Protein AF-A0A9E1PKM7-F1 (afdb_monomer_lite)

Structure (mmCIF, N/CA/C/O backbone):
data_AF-A0A9E1PKM7-F1
#
_entry.id   AF-A0A9E1PKM7-F1
#
loop_
_atom_site.group_PDB
_atom_site.id
_atom_site.type_symbol
_atom_site.label_atom_id
_atom_site.label_alt_id
_atom_site.label_comp_id
_atom_site.label_asym_id
_atom_site.label_entity_id
_atom_site.label_seq_id
_atom_site.pdbx_PDB_ins_code
_atom_site.Cartn_x
_atom_site.Cartn_y
_atom_site.Cartn_z
_atom_site.occupancy
_atom_site.B_iso_or_equiv
_atom_site.auth_seq_id
_atom_site.auth_comp_id
_atom_site.auth_asym_id
_atom_site.auth_atom_id
_atom_site.pdbx_PDB_model_num
ATOM 1 N N . PHE A 1 1 ? -22.183 -13.772 -2.825 1.00 89.25 1 PHE A N 1
ATOM 2 C CA . PHE A 1 1 ? -20.724 -13.568 -2.937 1.00 89.25 1 PHE A CA 1
ATOM 3 C C . PHE A 1 1 ? -20.111 -13.660 -1.553 1.00 89.25 1 PHE A C 1
ATOM 5 O O . PHE A 1 1 ? -20.804 -13.334 -0.599 1.00 89.25 1 PHE A O 1
ATOM 12 N N . THR A 1 2 ? -18.855 -14.086 -1.434 1.00 91.44 2 THR A N 1
ATOM 13 C CA . THR A 1 2 ? -18.093 -13.996 -0.178 1.00 91.44 2 THR A CA 1
ATOM 14 C C . THR A 1 2 ? -17.833 -12.541 0.204 1.00 91.44 2 THR A C 1
ATOM 16 O O . THR A 1 2 ? -18.029 -11.640 -0.614 1.00 91.44 2 THR A O 1
ATOM 19 N N . ASN A 1 3 ? -17.365 -12.314 1.435 1.00 90.44 3 ASN A N 1
ATOM 20 C CA . ASN A 1 3 ? -16.915 -10.989 1.860 1.00 90.44 3 ASN A CA 1
ATOM 21 C C . ASN A 1 3 ? -15.900 -10.433 0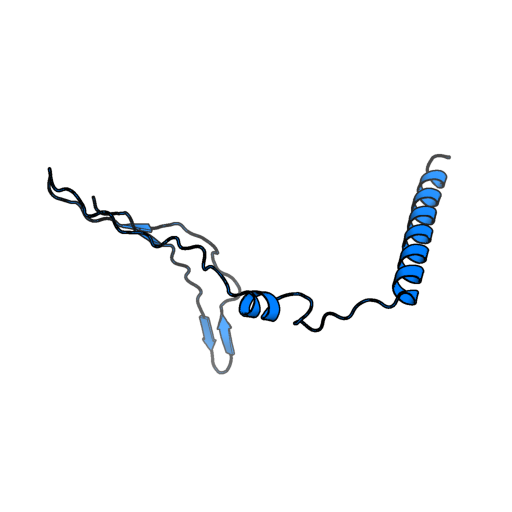.846 1.00 90.44 3 ASN A C 1
ATOM 23 O O . ASN A 1 3 ? -14.953 -11.149 0.511 1.00 90.44 3 ASN A O 1
ATOM 27 N N . PRO A 1 4 ? -16.104 -9.208 0.334 1.00 92.94 4 PRO A N 1
ATOM 28 C CA . PRO A 1 4 ? -15.188 -8.619 -0.622 1.00 92.94 4 PRO A CA 1
ATOM 29 C C . PRO A 1 4 ? -13.895 -8.194 0.073 1.00 92.94 4 PRO A C 1
ATOM 31 O O . PRO A 1 4 ? -13.919 -7.580 1.142 1.00 92.94 4 PRO A O 1
ATOM 34 N N . GLU A 1 5 ? -12.772 -8.491 -0.564 1.00 94.56 5 GLU A N 1
ATOM 35 C CA . GLU A 1 5 ? -11.448 -8.020 -0.173 1.00 94.56 5 GLU A CA 1
ATOM 36 C C . GLU A 1 5 ? -11.056 -6.862 -1.086 1.00 94.56 5 GLU A C 1
ATOM 38 O O . GLU A 1 5 ? -11.148 -6.974 -2.310 1.00 94.56 5 GLU A O 1
ATOM 43 N N . SER A 1 6 ? -10.644 -5.745 -0.488 1.00 96.81 6 SER A N 1
ATOM 44 C CA . SER A 1 6 ? -10.169 -4.564 -1.206 1.00 96.81 6 SER A CA 1
ATOM 45 C C . SER A 1 6 ? -8.667 -4.420 -1.006 1.00 96.81 6 SER A C 1
ATOM 47 O O . SER A 1 6 ? -8.186 -4.514 0.123 1.00 96.81 6 SER A O 1
ATOM 49 N N . GLN A 1 7 ? -7.942 -4.178 -2.091 1.00 96.75 7 GLN A N 1
ATOM 50 C CA . GLN A 1 7 ? -6.502 -3.946 -2.083 1.00 96.75 7 GLN A CA 1
ATOM 51 C C . GLN A 1 7 ? -6.142 -2.773 -2.991 1.00 96.75 7 GLN A C 1
ATOM 53 O O . GLN A 1 7 ? -6.806 -2.512 -3.992 1.00 96.75 7 GLN A O 1
ATOM 58 N N . GLU A 1 8 ? -5.059 -2.090 -2.658 1.00 97.38 8 GLU A N 1
ATOM 59 C CA . GLU A 1 8 ? -4.420 -1.091 -3.507 1.00 97.38 8 GLU A CA 1
ATOM 60 C C . GLU A 1 8 ? -2.963 -1.500 -3.720 1.00 97.38 8 GLU A C 1
ATOM 62 O O . GLU A 1 8 ? -2.317 -2.018 -2.808 1.00 97.38 8 GLU A O 1
ATOM 67 N N . VAL A 1 9 ? -2.445 -1.256 -4.925 1.00 94.81 9 VAL A N 1
ATOM 68 C CA . VAL A 1 9 ? -1.048 -1.532 -5.266 1.00 94.81 9 VAL A CA 1
ATOM 69 C C . VAL A 1 9 ? -0.327 -0.223 -5.558 1.00 94.81 9 VAL A C 1
ATOM 71 O O . VAL A 1 9 ? -0.715 0.525 -6.455 1.00 94.81 9 VAL A O 1
ATOM 74 N N . LEU A 1 10 ? 0.768 0.017 -4.836 1.00 95.25 10 LEU A N 1
ATOM 75 C CA . LEU A 1 10 ? 1.698 1.107 -5.105 1.00 95.25 10 LEU A CA 1
ATOM 76 C C . LEU A 1 10 ? 2.962 0.548 -5.759 1.00 95.25 10 LEU A C 1
ATOM 78 O O . LEU A 1 10 ? 3.641 -0.304 -5.190 1.00 95.25 10 LEU A O 1
ATOM 82 N N . ILE A 1 11 ? 3.305 1.061 -6.940 1.00 94.75 11 ILE A N 1
ATOM 83 C CA . ILE A 1 11 ? 4.525 0.680 -7.661 1.00 94.75 11 ILE A CA 1
ATOM 84 C C . ILE A 1 11 ? 5.523 1.837 -7.566 1.00 94.75 11 ILE A C 1
ATOM 86 O O . ILE A 1 11 ? 5.319 2.893 -8.166 1.00 94.75 11 ILE A O 1
ATOM 90 N N . ARG A 1 12 ? 6.616 1.642 -6.815 1.00 94.94 12 ARG A N 1
ATOM 91 C CA . ARG A 1 12 ? 7.753 2.578 -6.754 1.00 94.94 12 ARG A CA 1
ATOM 92 C C . ARG A 1 12 ? 8.971 1.943 -7.429 1.00 94.94 12 ARG A C 1
ATOM 94 O O . ARG A 1 12 ? 9.555 1.023 -6.856 1.00 94.94 12 ARG A O 1
ATOM 101 N N . PRO A 1 13 ? 9.371 2.424 -8.616 1.00 94.81 13 PRO A N 1
ATOM 102 C CA . PRO A 1 13 ? 10.596 1.965 -9.248 1.00 94.81 13 PRO A CA 1
ATOM 103 C C . PRO A 1 13 ? 11.828 2.362 -8.431 1.00 94.81 13 PRO A C 1
ATOM 105 O O . PRO A 1 13 ? 11.843 3.389 -7.742 1.00 94.81 13 PRO A O 1
ATOM 108 N N . TRP A 1 14 ? 12.865 1.540 -8.540 1.00 96.81 14 TRP A N 1
ATOM 109 C CA . TRP A 1 14 ? 14.180 1.799 -7.973 1.00 96.81 14 TRP A CA 1
ATOM 110 C C . TRP A 1 14 ? 15.157 2.138 -9.088 1.00 96.81 14 TRP A C 1
ATOM 112 O O . TRP A 1 14 ? 15.158 1.501 -10.138 1.00 96.81 14 TRP A O 1
ATOM 122 N N . HIS A 1 15 ? 16.001 3.124 -8.826 1.00 95.94 15 HIS A N 1
ATOM 123 C CA . HIS A 1 15 ? 17.169 3.423 -9.628 1.00 95.94 15 HIS A CA 1
ATOM 124 C C . HIS A 1 15 ? 18.344 2.608 -9.087 1.00 95.94 15 HIS A C 1
ATOM 126 O O . HIS A 1 15 ? 18.690 2.724 -7.905 1.00 95.94 15 HIS A O 1
ATOM 132 N N . VAL A 1 16 ? 18.920 1.768 -9.945 1.00 97.00 16 VAL A N 1
ATOM 133 C CA . VAL A 1 16 ? 20.052 0.901 -9.614 1.00 97.00 16 VAL A CA 1
ATOM 134 C C . VAL A 1 16 ? 21.101 1.031 -10.711 1.00 97.00 16 VAL A C 1
ATOM 136 O O . VAL A 1 16 ? 20.972 0.426 -11.773 1.00 97.00 16 VAL A O 1
ATOM 139 N N . GLU A 1 17 ? 22.135 1.826 -10.446 1.00 95.88 17 GLU A N 1
ATOM 140 C CA . GLU A 1 17 ? 23.269 2.027 -11.350 1.00 95.88 17 GLU A CA 1
ATOM 141 C C . GLU A 1 17 ? 24.571 2.153 -10.543 1.00 95.88 17 GLU A C 1
ATOM 143 O O . GLU A 1 17 ? 24.740 3.066 -9.733 1.00 95.88 17 GLU A O 1
ATOM 148 N N . GLY A 1 18 ? 25.505 1.217 -10.734 1.00 95.44 18 GLY A N 1
ATOM 149 C CA . GLY A 1 18 ? 26.765 1.190 -9.984 1.00 95.44 18 GLY A CA 1
ATOM 150 C C . GLY A 1 18 ? 26.548 1.170 -8.463 1.00 95.44 18 GLY A C 1
ATOM 151 O O . GLY A 1 18 ? 25.942 0.243 -7.932 1.00 95.44 18 GLY A O 1
ATOM 152 N N . LEU A 1 19 ? 27.048 2.198 -7.764 1.00 95.75 19 LEU A N 1
ATOM 153 C CA . LEU A 1 19 ? 26.876 2.379 -6.311 1.00 95.75 19 LEU A CA 1
ATOM 154 C C . LEU A 1 19 ? 25.615 3.175 -5.934 1.00 95.75 19 LEU A C 1
ATOM 156 O O . LEU A 1 19 ? 25.315 3.333 -4.750 1.00 95.75 19 LEU A O 1
ATOM 160 N N . ALA A 1 20 ? 24.880 3.703 -6.911 1.00 92.25 20 ALA A N 1
ATOM 161 C CA . ALA A 1 20 ? 23.662 4.457 -6.669 1.00 92.25 20 ALA A CA 1
ATOM 162 C C . ALA A 1 20 ? 22.455 3.508 -6.641 1.00 92.25 20 ALA A C 1
ATOM 164 O O . ALA A 1 20 ? 21.908 3.142 -7.680 1.00 92.25 20 ALA A O 1
ATOM 165 N N . VAL A 1 21 ? 22.024 3.135 -5.432 1.00 97.12 21 VAL A N 1
ATOM 166 C CA . VAL A 1 21 ? 20.801 2.355 -5.185 1.00 97.12 21 VAL A CA 1
ATOM 167 C C . VAL A 1 21 ? 19.831 3.212 -4.385 1.00 97.12 21 VAL A C 1
ATOM 169 O O . VAL A 1 21 ? 20.033 3.456 -3.196 1.00 97.12 21 VAL A O 1
ATOM 172 N N . ARG A 1 22 ? 18.782 3.707 -5.042 1.00 96.81 22 ARG A N 1
ATOM 173 C CA . ARG A 1 22 ? 17.777 4.569 -4.406 1.00 96.81 22 ARG A CA 1
ATOM 174 C C . ARG A 1 22 ? 16.405 4.421 -5.064 1.00 96.81 22 ARG A C 1
ATOM 176 O O . ARG A 1 22 ? 16.336 4.094 -6.245 1.00 96.81 22 ARG A O 1
ATOM 183 N N . PRO A 1 23 ? 15.304 4.726 -4.364 1.00 97.19 23 PRO A N 1
ATOM 184 C CA . PRO A 1 23 ? 14.009 4.889 -5.011 1.00 97.19 23 PRO A CA 1
ATOM 185 C C . PRO A 1 23 ? 14.060 6.004 -6.064 1.00 97.19 23 PRO A C 1
ATOM 187 O O . PRO A 1 23 ? 14.786 6.995 -5.911 1.00 97.19 23 PRO A O 1
ATOM 190 N N . GLU A 1 24 ? 13.263 5.875 -7.123 1.00 95.75 24 GLU A N 1
ATOM 191 C CA . GLU A 1 24 ? 13.086 6.963 -8.090 1.00 95.75 24 GLU A CA 1
ATOM 192 C C . GLU A 1 24 ? 12.589 8.235 -7.405 1.00 95.75 24 GLU A C 1
ATOM 194 O O . GLU A 1 24 ? 11.958 8.146 -6.359 1.00 95.75 24 GLU A O 1
ATOM 199 N N . HIS A 1 25 ? 12.849 9.427 -7.950 1.00 95.56 25 HIS A N 1
ATOM 200 C CA . HIS A 1 25 ? 12.463 10.682 -7.277 1.00 95.56 25 HIS A CA 1
ATOM 201 C C . HIS A 1 25 ? 10.958 10.971 -7.351 1.00 95.56 25 HIS A C 1
ATOM 203 O O . HIS A 1 25 ? 10.397 11.587 -6.445 1.00 95.56 25 HIS A O 1
ATOM 209 N N . ARG A 1 26 ? 10.284 10.483 -8.395 1.00 93.88 26 ARG A N 1
ATOM 210 C CA . ARG A 1 26 ? 8.848 10.677 -8.615 1.00 93.88 26 ARG A CA 1
ATOM 211 C C . ARG A 1 26 ? 8.136 9.331 -8.662 1.00 93.88 26 ARG A C 1
ATOM 213 O O . ARG A 1 26 ? 8.649 8.372 -9.224 1.00 93.88 26 ARG A O 1
ATOM 220 N N . MET A 1 27 ? 6.930 9.283 -8.107 1.00 95.88 27 MET A N 1
ATOM 221 C CA . MET A 1 27 ? 5.976 8.203 -8.356 1.00 95.88 27 MET A CA 1
ATOM 222 C C . MET A 1 27 ? 4.558 8.752 -8.396 1.00 95.88 27 MET A C 1
ATOM 224 O O . MET A 1 27 ? 4.306 9.873 -7.951 1.00 95.88 27 MET A O 1
ATOM 228 N N . ILE A 1 28 ? 3.642 7.918 -8.870 1.00 94.25 28 ILE A N 1
ATOM 229 C CA . ILE A 1 28 ? 2.205 8.128 -8.730 1.00 94.25 28 ILE A CA 1
ATOM 230 C C . ILE A 1 28 ? 1.792 7.616 -7.348 1.00 94.25 28 ILE A C 1
ATOM 232 O O . ILE A 1 28 ? 2.011 6.450 -7.033 1.00 94.25 28 ILE A O 1
ATOM 236 N N . GLY A 1 29 ? 1.257 8.505 -6.507 1.00 92.94 29 GLY A N 1
ATOM 237 C CA . GLY A 1 29 ? 0.923 8.186 -5.113 1.00 92.94 29 GLY A CA 1
ATOM 238 C C . GLY A 1 29 ? -0.358 7.370 -4.936 1.00 92.94 29 GLY A C 1
ATOM 239 O O . GLY A 1 29 ? -0.536 6.767 -3.888 1.00 92.94 29 GLY A O 1
ATOM 240 N N . HIS A 1 30 ? -1.231 7.355 -5.945 1.00 95.75 30 HIS A N 1
ATOM 241 C CA . HIS A 1 30 ? -2.497 6.629 -5.928 1.00 95.75 30 HIS A CA 1
ATOM 242 C C . HIS A 1 30 ? -2.960 6.369 -7.360 1.00 95.75 30 HIS A C 1
ATOM 244 O O . HIS A 1 30 ? -2.830 7.244 -8.218 1.00 95.75 30 HIS A O 1
ATOM 250 N N . THR A 1 31 ? -3.516 5.185 -7.607 1.00 95.44 31 THR A N 1
ATOM 251 C CA . THR A 1 31 ? -4.195 4.880 -8.877 1.00 95.44 31 THR A CA 1
ATOM 252 C C . THR A 1 31 ? -5.634 4.461 -8.623 1.00 95.44 31 THR A C 1
ATOM 254 O O . THR A 1 31 ? -6.551 5.028 -9.210 1.00 95.44 31 THR A O 1
ATOM 257 N N . GLY A 1 32 ? -5.841 3.483 -7.743 1.00 96.31 32 GLY A N 1
ATOM 258 C CA . GLY A 1 32 ? -7.169 2.998 -7.407 1.00 96.31 32 GLY A CA 1
ATOM 259 C C . GLY A 1 32 ? -7.132 1.693 -6.626 1.00 96.31 32 GLY A C 1
ATOM 260 O O . GLY A 1 32 ? -6.072 1.110 -6.394 1.00 96.31 32 GLY A O 1
ATOM 261 N N . PHE A 1 33 ? -8.320 1.233 -6.248 1.00 97.50 33 PHE A N 1
ATOM 262 C CA . PHE A 1 33 ? -8.519 -0.012 -5.518 1.00 97.50 33 PHE A CA 1
ATOM 263 C C . PHE A 1 33 ? -8.996 -1.123 -6.451 1.00 97.50 33 PHE A C 1
ATOM 265 O O . PHE A 1 33 ? -9.792 -0.895 -7.363 1.00 97.50 33 PHE A O 1
ATOM 272 N N . VAL A 1 34 ? -8.550 -2.344 -6.176 1.00 97.44 34 VAL A N 1
ATOM 273 C CA . VAL A 1 34 ? -9.064 -3.573 -6.774 1.00 97.44 34 VAL A CA 1
ATOM 274 C C . VAL A 1 34 ? -9.851 -4.317 -5.708 1.00 97.44 34 VAL A C 1
ATOM 276 O O . VAL A 1 34 ? -9.330 -4.616 -4.634 1.00 97.44 34 VAL A O 1
ATOM 279 N N . MET A 1 35 ? -11.104 -4.642 -6.015 1.00 97.44 35 MET A N 1
ATOM 280 C CA . MET A 1 35 ? -11.952 -5.455 -5.150 1.00 97.44 35 MET A CA 1
ATOM 281 C C . MET A 1 35 ? -12.116 -6.851 -5.734 1.00 97.44 35 MET A C 1
ATOM 283 O O . MET A 1 35 ? -12.387 -7.011 -6.923 1.00 97.44 35 MET A O 1
ATOM 287 N N . THR A 1 36 ? -11.989 -7.864 -4.886 1.00 96.56 36 THR A N 1
ATOM 288 C CA . THR A 1 36 ? -12.196 -9.261 -5.269 1.00 96.56 36 THR A CA 1
ATOM 289 C C . THR A 1 36 ? -13.193 -9.924 -4.333 1.00 96.56 36 THR A C 1
ATOM 291 O O . THR A 1 36 ? -13.222 -9.663 -3.133 1.00 96.56 36 THR A O 1
ATOM 294 N N . ALA A 1 37 ? -14.051 -10.772 -4.891 1.00 95.56 37 ALA A N 1
ATOM 295 C CA . ALA A 1 37 ? -14.988 -11.596 -4.142 1.00 95.56 37 ALA A CA 1
ATOM 296 C C . ALA A 1 37 ? -15.281 -12.867 -4.942 1.00 95.56 37 ALA A C 1
ATOM 298 O O . ALA A 1 37 ? -15.232 -12.859 -6.173 1.00 95.56 37 ALA A O 1
ATOM 299 N N . ARG A 1 38 ? -15.618 -13.962 -4.259 1.00 94.50 38 ARG A N 1
ATOM 300 C CA . ARG A 1 38 ? -16.016 -15.212 -4.916 1.00 94.50 38 ARG A CA 1
ATOM 301 C C . ARG A 1 38 ? -17.534 -15.285 -5.019 1.00 94.50 38 ARG A C 1
ATOM 303 O O . ARG A 1 38 ? -18.244 -14.981 -4.057 1.00 94.50 38 ARG A O 1
ATOM 310 N N . ILE A 1 39 ? -18.042 -15.689 -6.183 1.00 94.81 39 ILE A N 1
ATOM 311 C CA . ILE A 1 39 ? -19.465 -16.016 -6.356 1.00 94.8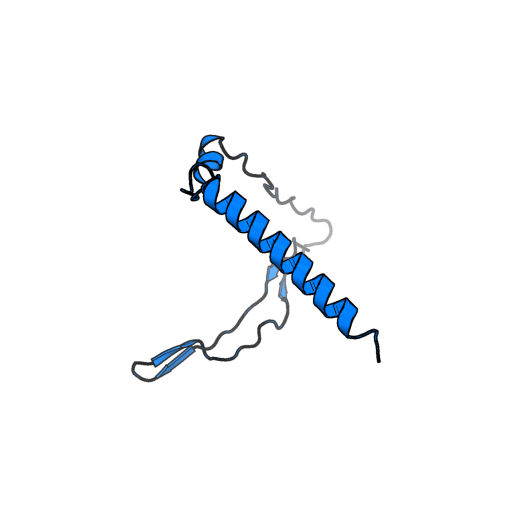1 39 ILE A CA 1
ATOM 312 C C . ILE A 1 39 ? -19.787 -17.233 -5.482 1.00 94.81 39 ILE A C 1
ATOM 314 O O . ILE A 1 39 ? -18.959 -18.127 -5.319 1.00 94.81 39 ILE A O 1
ATOM 318 N N . VAL A 1 40 ? -20.985 -17.246 -4.902 1.00 94.44 40 VAL A N 1
ATOM 319 C CA . VAL A 1 40 ? -21.480 -18.338 -4.055 1.00 94.44 40 VAL A CA 1
ATOM 320 C C . VAL A 1 40 ? -22.749 -18.891 -4.697 1.00 94.44 40 VAL A C 1
ATOM 322 O O . VAL A 1 40 ? -23.494 -18.128 -5.315 1.00 94.44 40 VAL A O 1
ATOM 325 N N . ALA A 1 41 ? -22.970 -20.203 -4.583 1.00 95.94 41 ALA A N 1
ATOM 326 C CA . ALA A 1 41 ? -24.163 -20.848 -5.120 1.00 95.94 41 ALA A CA 1
ATOM 327 C C . ALA A 1 41 ? -25.454 -20.275 -4.486 1.00 95.94 41 ALA A C 1
ATOM 329 O O . ALA A 1 41 ? -25.429 -19.853 -3.324 1.00 95.94 41 ALA A O 1
ATOM 330 N N . PRO A 1 42 ? -26.584 -20.252 -5.216 1.00 94.00 42 PRO A N 1
ATOM 331 C CA . PRO A 1 42 ? -27.857 -19.773 -4.678 1.00 94.00 42 PRO A CA 1
ATOM 332 C C . PRO A 1 42 ? -28.286 -20.551 -3.426 1.00 94.00 42 PRO A C 1
ATOM 334 O O . PRO A 1 42 ? -28.146 -21.769 -3.376 1.00 94.00 42 PRO A O 1
ATOM 337 N N . GLY A 1 43 ? -28.820 -19.850 -2.421 1.00 92.25 43 GLY A N 1
ATOM 338 C CA . GLY A 1 43 ? -29.336 -20.461 -1.187 1.00 92.25 43 GLY A CA 1
ATOM 339 C C . GLY A 1 43 ? -28.278 -20.887 -0.162 1.00 92.25 43 GLY A C 1
ATOM 340 O O . GLY A 1 43 ? -28.639 -21.393 0.895 1.00 92.25 43 GLY A O 1
ATOM 341 N N . VAL A 1 44 ? -26.987 -20.677 -0.435 1.00 92.88 44 VAL A N 1
ATOM 342 C CA . VAL A 1 44 ? -25.919 -20.967 0.531 1.00 92.88 44 VAL A CA 1
ATOM 343 C C . VAL A 1 44 ? -25.757 -19.804 1.508 1.00 92.88 44 VAL A C 1
ATOM 345 O O . VAL A 1 44 ? -25.429 -18.683 1.110 1.00 92.88 44 VAL A O 1
ATOM 348 N N . GLU A 1 45 ? -25.923 -20.094 2.797 1.00 89.81 45 GLU A N 1
ATOM 349 C CA . GLU A 1 45 ? -25.574 -19.174 3.878 1.00 89.81 45 GLU A CA 1
ATOM 350 C C . GLU A 1 45 ? -24.063 -19.183 4.132 1.00 89.81 45 GLU A C 1
ATOM 352 O O . GLU A 1 45 ? -23.432 -20.231 4.280 1.00 89.81 45 GLU A O 1
ATOM 357 N N . ILE A 1 46 ? -23.462 -17.994 4.169 1.00 87.81 46 ILE A N 1
ATOM 358 C CA . ILE A 1 46 ? -22.019 -17.828 4.350 1.00 87.81 46 ILE A CA 1
ATOM 359 C C . ILE A 1 46 ? -21.734 -17.688 5.849 1.00 87.81 46 ILE A C 1
ATOM 361 O O . ILE A 1 46 ? -22.333 -16.817 6.485 1.00 87.81 46 ILE A O 1
ATOM 365 N N . PRO A 1 47 ? -20.802 -18.472 6.422 1.00 85.12 47 PRO A N 1
ATOM 366 C CA . PRO A 1 47 ? -20.434 -18.328 7.823 1.00 85.12 47 PRO A CA 1
ATOM 367 C C . PRO A 1 47 ? -19.971 -16.902 8.137 1.00 85.12 47 PRO A C 1
ATOM 369 O O . PRO A 1 47 ? -19.105 -16.347 7.455 1.00 85.12 47 PRO A O 1
ATOM 372 N N . ALA A 1 48 ? -20.529 -16.311 9.194 1.00 80.06 48 ALA A N 1
ATOM 373 C CA . ALA A 1 48 ? -20.109 -14.995 9.651 1.00 80.06 48 ALA A CA 1
ATOM 374 C C . ALA A 1 48 ? -18.658 -15.054 10.152 1.00 80.06 48 ALA A C 1
ATOM 376 O O . ALA A 1 48 ? -18.338 -15.760 11.111 1.00 80.06 48 ALA A O 1
ATOM 377 N N . VAL A 1 49 ? -17.769 -14.284 9.521 1.00 77.00 49 VAL A N 1
ATOM 378 C CA . VAL A 1 49 ? -16.398 -14.112 10.012 1.00 77.00 49 VAL A CA 1
ATOM 379 C C . VAL A 1 49 ? -16.469 -13.315 11.312 1.00 77.00 49 VAL A C 1
ATOM 381 O O . VAL A 1 49 ? -16.810 -12.130 11.296 1.00 77.00 49 VAL A O 1
ATOM 384 N N . LYS A 1 50 ? -16.146 -13.947 12.447 1.00 73.56 50 LYS A N 1
ATOM 385 C CA . LYS A 1 50 ? -16.000 -13.247 13.728 1.00 73.56 50 LYS A CA 1
ATOM 386 C C . LYS A 1 50 ? -14.821 -12.282 13.624 1.00 73.56 50 LYS A C 1
ATOM 388 O O . LYS A 1 50 ? -13.669 -12.674 13.784 1.00 73.56 50 LYS A O 1
ATOM 393 N N . ARG A 1 51 ? -15.100 -11.009 13.344 1.00 71.19 51 ARG A N 1
ATOM 394 C CA . ARG A 1 51 ? -14.102 -9.948 13.478 1.00 71.19 51 ARG A CA 1
ATOM 395 C C . ARG A 1 51 ? -13.862 -9.751 14.965 1.00 71.19 51 ARG A C 1
ATOM 397 O O . ARG A 1 51 ? -14.730 -9.233 15.664 1.00 71.19 51 ARG A O 1
ATOM 404 N N . HIS A 1 52 ? -12.704 -10.185 15.445 1.00 63.47 52 HIS A N 1
ATOM 405 C CA . HIS A 1 52 ? -12.268 -9.899 16.804 1.00 63.47 52 HIS A CA 1
ATOM 406 C C . HIS A 1 52 ? -11.875 -8.417 16.866 1.00 63.47 52 HIS A C 1
ATOM 408 O O . HIS A 1 52 ? -10.704 -8.059 16.828 1.00 63.47 52 HIS A O 1
ATOM 414 N N . HIS A 1 53 ? -12.864 -7.523 16.886 1.00 60.47 53 HIS A N 1
ATOM 415 C CA . HIS A 1 53 ? -12.628 -6.107 17.134 1.00 60.47 53 HIS A CA 1
ATOM 416 C C . HIS A 1 53 ? -12.503 -5.896 18.644 1.00 60.47 53 HIS A C 1
ATOM 418 O O . HIS A 1 53 ? -13.282 -5.180 19.264 1.00 60.47 53 HIS A O 1
ATOM 424 N N . THR A 1 54 ? -11.534 -6.563 19.262 1.00 68.81 54 THR A N 1
ATOM 425 C CA . THR A 1 54 ? -11.174 -6.253 20.640 1.00 68.81 54 THR A CA 1
ATOM 426 C C . THR A 1 54 ? -10.354 -4.986 20.576 1.00 68.81 54 THR A C 1
ATOM 428 O O . THR A 1 54 ? -9.289 -4.971 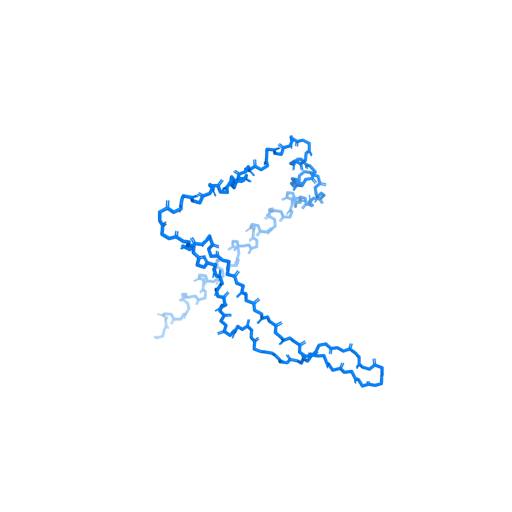19.966 1.00 68.81 54 THR A O 1
ATOM 431 N N . LYS A 1 55 ? -10.865 -3.901 21.166 1.00 63.62 55 LYS A N 1
ATOM 432 C CA . LYS A 1 55 ? -9.960 -2.865 21.658 1.00 63.62 55 LYS A CA 1
ATOM 433 C C . LYS A 1 55 ? -9.020 -3.602 22.611 1.00 63.62 55 LYS A C 1
ATOM 435 O O . LYS A 1 55 ? -9.549 -4.162 23.570 1.00 63.62 55 LYS A O 1
ATOM 440 N N . PRO A 1 56 ? -7.715 -3.718 22.324 1.00 69.81 56 PRO A N 1
ATOM 441 C CA . PRO A 1 56 ? -6.801 -4.284 23.301 1.00 69.81 56 PRO A CA 1
ATOM 442 C C . PRO A 1 56 ? -6.986 -3.497 24.598 1.00 69.81 56 PRO A C 1
ATOM 444 O O . PRO A 1 56 ? -6.872 -2.271 24.617 1.00 69.81 56 PRO A O 1
ATOM 447 N N . GLU A 1 57 ? -7.407 -4.201 25.641 1.00 73.62 57 GLU A N 1
ATOM 448 C CA . GLU A 1 57 ? -7.408 -3.669 26.990 1.00 73.62 57 GLU A CA 1
ATOM 449 C C . GLU A 1 57 ? -5.943 -3.709 27.414 1.00 73.62 57 GLU A C 1
ATOM 451 O O . GLU A 1 57 ? -5.366 -4.779 27.596 1.00 73.62 57 GLU A O 1
ATOM 456 N N . TYR A 1 58 ? -5.299 -2.546 27.380 1.00 75.81 58 TYR A N 1
ATOM 457 C CA . TYR A 1 58 ? -3.896 -2.425 27.748 1.00 75.81 58 TYR A CA 1
ATOM 458 C C . TYR A 1 58 ? -3.783 -2.461 29.267 1.00 75.81 58 TYR A C 1
ATOM 460 O O . TYR A 1 58 ? -4.608 -1.860 29.962 1.00 75.81 58 TYR A O 1
ATOM 468 N N . SER A 1 59 ? -2.762 -3.149 29.776 1.00 82.31 59 SER A N 1
ATOM 469 C CA . SER A 1 59 ? -2.458 -3.090 31.201 1.00 82.31 59 SER A CA 1
ATOM 470 C C . SER A 1 59 ? -2.057 -1.667 31.593 1.00 82.31 59 SER A C 1
ATOM 472 O O . SER A 1 59 ? -1.594 -0.877 30.761 1.00 82.31 59 SER A O 1
ATOM 474 N N . THR A 1 60 ? -2.246 -1.320 32.864 1.00 76.31 60 THR A N 1
ATOM 475 C CA . THR A 1 60 ? -1.837 -0.009 33.385 1.00 76.31 60 THR A CA 1
ATOM 476 C C . THR A 1 60 ? -0.336 0.190 33.179 1.00 76.31 60 THR A C 1
ATOM 478 O O . THR A 1 60 ? 0.098 1.269 32.792 1.00 76.31 60 THR A O 1
ATOM 481 N N . GLU A 1 61 ? 0.434 -0.886 33.323 1.00 78.31 61 GLU A N 1
ATOM 482 C CA . GLU A 1 61 ? 1.873 -0.956 33.103 1.00 78.31 61 GLU A CA 1
ATOM 483 C C . GLU A 1 61 ? 2.258 -0.668 31.636 1.00 78.31 61 GLU A C 1
ATOM 485 O O . GLU A 1 61 ? 3.190 0.099 31.383 1.00 78.31 61 GLU A O 1
ATOM 490 N N . ASP A 1 62 ? 1.520 -1.217 30.659 1.00 79.50 62 ASP A N 1
ATOM 491 C CA . ASP A 1 62 ? 1.747 -0.969 29.222 1.00 79.50 62 ASP A CA 1
ATOM 492 C C . ASP A 1 62 ? 1.439 0.481 28.835 1.00 79.50 62 ASP A C 1
ATOM 494 O O . ASP A 1 62 ? 2.150 1.093 28.032 1.00 79.50 62 ASP A O 1
ATOM 498 N N . VAL A 1 63 ? 0.367 1.040 29.405 1.00 79.62 63 VAL A N 1
ATOM 499 C CA . VAL A 1 63 ? -0.008 2.441 29.197 1.00 79.62 63 VAL A CA 1
ATOM 500 C C . VAL A 1 63 ? 1.046 3.351 29.820 1.00 79.62 63 VAL A C 1
ATOM 502 O O . VAL A 1 63 ? 1.508 4.287 29.165 1.00 79.62 63 VAL A O 1
ATOM 505 N N . GLU A 1 64 ? 1.482 3.061 31.045 1.00 78.44 64 GLU A N 1
ATOM 506 C CA . GLU A 1 64 ? 2.498 3.837 31.751 1.00 78.44 64 GLU A CA 1
ATOM 507 C C . GLU A 1 64 ? 3.826 3.878 30.993 1.00 78.44 64 GLU A C 1
ATOM 509 O O . GLU A 1 64 ? 4.390 4.965 30.850 1.00 78.44 64 GLU A O 1
ATOM 514 N N . ALA A 1 65 ? 4.268 2.763 30.402 1.00 77.12 65 ALA A N 1
ATOM 515 C CA . ALA A 1 65 ? 5.492 2.690 29.599 1.00 77.12 65 ALA A CA 1
ATOM 516 C C . ALA A 1 65 ? 5.531 3.689 28.422 1.00 77.12 65 ALA A C 1
ATOM 518 O O . ALA A 1 65 ? 6.609 4.135 28.024 1.00 77.12 65 ALA A O 1
ATOM 519 N N . TRP A 1 66 ? 4.368 4.082 27.895 1.00 69.12 66 TRP A N 1
ATOM 520 C CA . TRP A 1 66 ? 4.232 5.038 26.789 1.00 69.12 66 TRP A CA 1
ATOM 521 C C . TRP A 1 66 ? 3.597 6.375 27.201 1.00 69.12 66 TRP A C 1
ATOM 523 O O . TRP A 1 66 ? 3.389 7.251 26.356 1.00 69.12 66 TRP A O 1
ATOM 533 N N . THR A 1 67 ? 3.324 6.582 28.493 1.00 71.38 67 THR A N 1
ATOM 534 C CA . THR A 1 67 ? 2.845 7.871 29.010 1.00 71.38 67 THR A CA 1
ATOM 535 C C . THR A 1 67 ? 3.980 8.898 29.146 1.00 71.38 67 THR A C 1
ATOM 537 O O . THR A 1 67 ? 5.163 8.543 29.239 1.00 71.38 67 THR A O 1
ATOM 540 N N . PRO A 1 68 ? 3.654 10.207 29.190 1.00 64.50 68 PRO A N 1
ATOM 541 C CA . PRO A 1 68 ? 4.640 11.283 29.340 1.00 64.50 68 PRO A CA 1
ATOM 542 C C . PRO A 1 68 ? 5.570 11.152 30.559 1.00 64.50 68 PRO A C 1
ATOM 544 O O . PRO A 1 68 ? 6.689 11.660 30.518 1.00 64.50 68 PRO A O 1
ATOM 547 N N . GLY A 1 69 ? 5.132 10.462 31.622 1.00 66.00 69 GLY A N 1
ATOM 548 C CA . GLY A 1 69 ? 5.940 10.208 32.820 1.00 66.00 69 GLY A CA 1
ATOM 549 C C . GLY A 1 69 ? 7.109 9.242 32.590 1.00 66.00 69 GLY A C 1
ATOM 550 O O . GLY A 1 69 ? 8.173 9.432 33.174 1.00 66.00 69 GLY A O 1
ATOM 551 N N . ALA A 1 70 ? 6.951 8.258 31.697 1.00 62.22 70 ALA A N 1
ATOM 552 C CA . ALA A 1 70 ? 8.003 7.305 31.333 1.00 62.22 70 ALA A CA 1
ATOM 553 C C . ALA A 1 70 ? 8.917 7.831 30.216 1.00 62.22 70 ALA A C 1
ATOM 555 O O . ALA A 1 70 ? 10.116 7.555 30.187 1.00 62.22 70 ALA A O 1
ATOM 556 N N . THR A 1 71 ? 8.381 8.655 29.312 1.00 63.41 71 THR A N 1
ATOM 557 C CA . THR A 1 71 ? 9.107 9.187 28.148 1.00 63.41 71 THR A CA 1
ATOM 558 C C . THR A 1 71 ? 9.927 10.441 28.455 1.00 63.41 71 THR A C 1
ATOM 560 O O . THR A 1 71 ? 9.984 11.344 27.634 1.00 63.41 71 THR A O 1
ATOM 563 N N . GLY A 1 72 ? 10.585 10.526 29.618 1.00 65.75 72 GLY A N 1
ATOM 564 C CA . GLY A 1 72 ? 11.671 11.485 29.897 1.00 65.75 72 GLY A CA 1
ATOM 565 C C . GLY A 1 72 ? 11.438 12.942 29.464 1.00 65.75 72 GLY A C 1
ATOM 566 O O . GLY A 1 72 ? 12.402 13.647 29.139 1.00 65.75 72 GLY A O 1
ATOM 567 N N . GLN A 1 73 ? 10.181 13.398 29.389 1.00 67.75 73 GLN A N 1
ATOM 568 C CA . GLN A 1 73 ? 9.869 14.699 28.817 1.00 67.75 73 GLN A CA 1
ATOM 569 C C . GLN A 1 73 ? 10.402 15.774 29.758 1.00 67.75 73 GLN A C 1
ATOM 571 O O . GLN A 1 73 ? 10.082 15.835 30.943 1.00 67.75 73 GLN A O 1
ATOM 576 N N . ARG A 1 74 ? 11.271 16.636 29.231 1.00 69.69 74 ARG A N 1
ATOM 577 C CA . ARG A 1 74 ? 11.854 17.726 30.012 1.00 69.69 74 ARG A CA 1
ATOM 578 C C . ARG A 1 74 ? 10.783 18.772 30.303 1.00 69.69 74 ARG A C 1
ATOM 580 O O . ARG A 1 74 ? 10.405 19.531 29.412 1.00 69.69 74 ARG A O 1
ATOM 587 N N . HIS A 1 75 ? 10.358 18.870 31.559 1.00 73.62 75 HIS A N 1
ATOM 588 C CA . HIS A 1 75 ? 9.530 19.984 32.009 1.00 73.62 75 HIS A CA 1
ATOM 589 C C . HIS A 1 75 ? 10.310 21.302 31.911 1.00 73.62 75 HIS A C 1
AT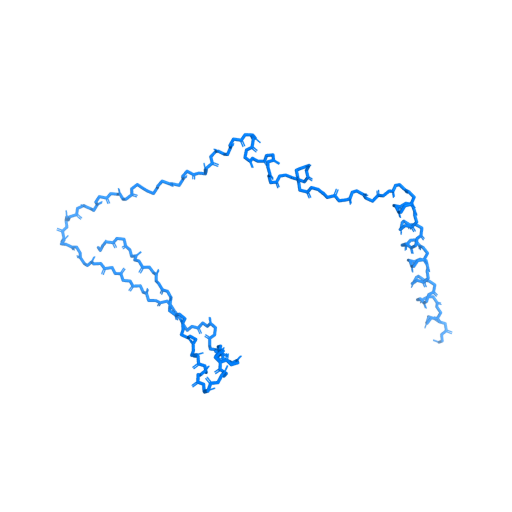OM 591 O O . HIS A 1 75 ? 11.479 21.402 32.296 1.00 73.62 75 HIS A O 1
ATOM 597 N N . ALA A 1 76 ? 9.672 22.337 31.365 1.00 80.81 76 ALA A N 1
ATOM 598 C CA . ALA A 1 76 ? 10.256 23.668 31.364 1.00 80.81 76 ALA A CA 1
ATOM 599 C C . ALA A 1 76 ? 10.320 24.194 32.806 1.00 80.81 76 ALA A C 1
ATOM 601 O O . ALA A 1 76 ? 9.313 24.215 33.499 1.00 80.81 76 ALA A O 1
ATOM 602 N N . SER A 1 77 ? 11.495 24.656 33.241 1.00 85.25 77 SER A N 1
ATOM 603 C CA . SER A 1 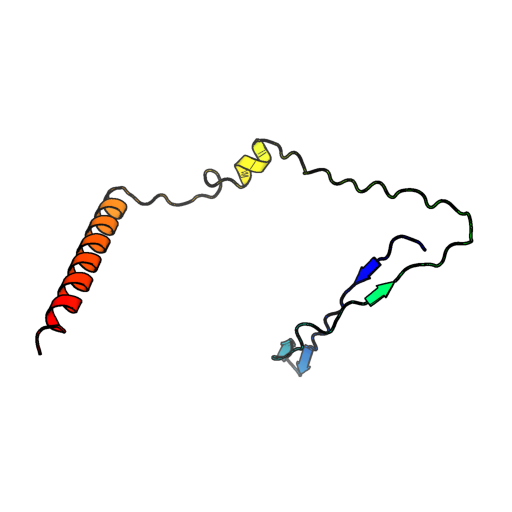77 ? 11.643 25.325 34.540 1.00 85.25 77 SER A CA 1
ATOM 604 C C . SER A 1 77 ? 10.709 26.537 34.647 1.00 85.25 77 SER A C 1
ATOM 606 O O . SER A 1 77 ? 10.568 27.292 33.681 1.00 85.25 77 SER A O 1
ATOM 608 N N . ASP A 1 78 ? 10.171 26.806 35.836 1.00 88.50 78 ASP A N 1
ATOM 609 C CA . ASP A 1 78 ? 9.313 27.961 36.138 1.00 88.50 78 ASP A CA 1
ATOM 610 C C . ASP A 1 78 ? 9.885 29.292 35.645 1.00 88.50 78 ASP A C 1
ATOM 612 O O . ASP A 1 78 ? 9.169 30.166 35.154 1.00 88.50 78 ASP A O 1
ATOM 616 N N . LYS A 1 79 ? 11.211 29.467 35.725 1.00 91.81 79 LYS A N 1
ATOM 617 C CA . LYS A 1 79 ? 11.884 30.664 35.201 1.00 91.81 79 LYS A CA 1
ATOM 618 C C . LYS A 1 79 ? 11.713 30.789 33.686 1.00 91.81 79 LYS A C 1
ATOM 620 O O . LYS A 1 79 ? 11.517 31.897 33.187 1.00 91.81 79 LYS A O 1
ATOM 625 N N . LYS A 1 80 ? 11.783 29.669 32.963 1.00 89.75 80 LYS A N 1
ATOM 626 C CA . LYS A 1 80 ? 11.578 29.608 31.513 1.00 89.75 80 LYS A CA 1
ATOM 627 C C . LYS A 1 80 ? 10.119 29.894 31.173 1.00 89.75 80 LYS A C 1
ATOM 629 O O . LYS A 1 80 ? 9.890 30.742 30.323 1.00 89.75 80 LYS A O 1
ATOM 634 N N . ILE A 1 81 ? 9.170 29.300 31.898 1.00 92.06 81 ILE A N 1
ATOM 635 C CA . ILE A 1 81 ? 7.731 29.559 31.723 1.00 92.06 81 ILE A CA 1
ATOM 636 C C . ILE A 1 81 ? 7.429 31.053 31.906 1.00 92.06 81 ILE A C 1
ATOM 638 O O . ILE A 1 81 ? 6.881 31.686 31.005 1.00 92.06 81 ILE A O 1
ATOM 642 N N . ARG A 1 82 ? 7.895 31.662 33.005 1.00 93.81 82 ARG A N 1
ATOM 643 C CA . ARG A 1 82 ? 7.729 33.105 33.262 1.00 93.81 82 ARG A CA 1
ATOM 644 C C . ARG A 1 82 ? 8.349 33.978 32.169 1.00 93.81 82 ARG A C 1
ATOM 646 O O . ARG A 1 82 ? 7.740 34.955 31.740 1.00 93.81 82 ARG A O 1
ATOM 653 N N . LYS A 1 83 ? 9.553 33.632 31.698 1.00 94.25 83 LYS A N 1
ATOM 654 C CA . LYS A 1 83 ? 10.225 34.363 30.612 1.00 94.25 83 LYS A CA 1
ATOM 655 C C . LYS A 1 83 ? 9.440 34.262 29.303 1.00 94.25 83 LYS A C 1
ATOM 657 O O . LYS A 1 83 ? 9.293 35.274 28.625 1.00 94.25 83 LYS A O 1
ATOM 662 N N . THR A 1 84 ? 8.929 33.078 28.970 1.00 94.19 84 THR A N 1
ATOM 663 C CA . THR A 1 84 ? 8.130 32.844 27.763 1.00 94.19 84 THR A CA 1
ATOM 664 C C . THR A 1 84 ? 6.825 33.636 27.798 1.00 94.19 84 THR A C 1
ATOM 666 O O . THR A 1 84 ? 6.512 34.296 26.812 1.00 94.19 84 THR A O 1
ATOM 669 N N . ILE A 1 85 ? 6.124 33.664 28.937 1.00 94.69 85 ILE A N 1
ATOM 670 C CA . ILE A 1 85 ? 4.908 34.475 29.121 1.00 94.69 85 ILE A CA 1
ATOM 671 C C . ILE A 1 85 ? 5.210 35.961 28.888 1.00 94.69 85 ILE A C 1
ATOM 673 O O . ILE A 1 85 ? 4.565 36.596 28.057 1.00 94.69 85 ILE A O 1
ATOM 677 N N . ARG A 1 86 ? 6.250 36.501 29.540 1.00 94.06 86 ARG A N 1
ATOM 678 C CA . ARG A 1 86 ? 6.646 37.911 29.378 1.00 94.06 86 ARG A CA 1
ATOM 679 C C . ARG A 1 86 ? 7.000 38.255 27.928 1.00 94.06 86 ARG A C 1
ATOM 681 O O . ARG A 1 86 ? 6.664 39.331 27.443 1.00 94.06 86 ARG A O 1
ATOM 688 N N . GLN A 1 87 ? 7.701 37.359 27.235 1.00 93.38 87 GLN A N 1
ATOM 689 C CA . GLN A 1 87 ? 8.067 37.557 25.830 1.00 93.38 87 GLN A CA 1
ATOM 690 C C . GLN A 1 87 ? 6.852 37.512 24.899 1.00 93.38 87 GLN A C 1
ATOM 692 O O . GLN A 1 87 ? 6.802 38.293 23.952 1.00 93.38 87 GLN A O 1
ATOM 697 N N . ALA A 1 88 ? 5.884 36.632 25.166 1.00 93.50 88 ALA A N 1
ATOM 698 C CA . ALA A 1 88 ? 4.640 36.563 24.408 1.00 93.50 88 ALA A CA 1
ATOM 699 C C . ALA A 1 88 ? 3.817 37.851 24.565 1.00 93.50 88 ALA A C 1
ATOM 701 O O . ALA A 1 88 ? 3.404 38.425 23.563 1.00 93.50 88 ALA A O 1
ATOM 702 N N . GLN A 1 89 ? 3.674 38.354 25.796 1.00 94.25 89 GLN A N 1
ATOM 703 C CA . GLN A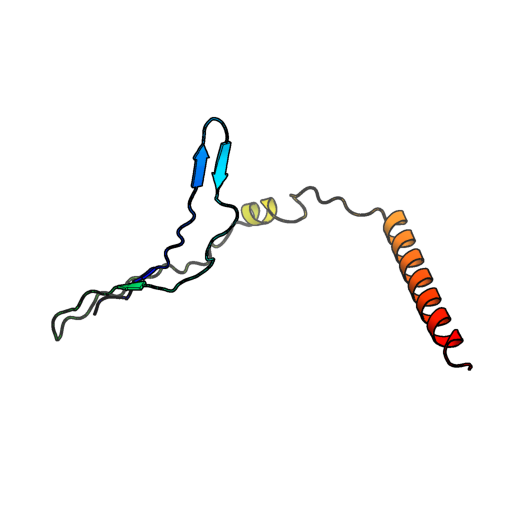 1 89 ? 2.978 39.614 26.083 1.00 94.25 89 GLN A CA 1
ATOM 704 C C . GLN A 1 89 ? 3.643 40.807 25.389 1.00 94.25 89 GLN A C 1
ATOM 706 O O . GLN A 1 89 ? 2.986 41.531 24.653 1.00 94.25 89 GLN A O 1
ATOM 711 N N . SER A 1 90 ? 4.967 40.947 25.514 1.00 90.06 90 SER A N 1
ATOM 712 C CA . SER A 1 90 ? 5.698 42.042 24.860 1.00 90.06 90 SER A CA 1
ATOM 713 C C . SER A 1 90 ? 5.600 42.001 23.329 1.00 90.06 90 SER A C 1
ATOM 715 O O . SER A 1 90 ? 5.579 43.047 22.685 1.00 90.06 90 SER A O 1
ATOM 717 N N . ARG A 1 91 ? 5.551 40.807 22.723 1.00 87.00 91 ARG A N 1
ATOM 718 C CA . ARG A 1 91 ? 5.322 40.667 21.277 1.00 87.00 91 ARG A CA 1
ATOM 719 C C . ARG A 1 91 ? 3.900 41.065 20.889 1.00 87.00 91 ARG A C 1
ATOM 721 O O . ARG A 1 91 ? 3.753 41.766 19.897 1.00 87.00 91 ARG A O 1
ATOM 728 N N . ALA A 1 92 ? 2.900 40.652 21.668 1.00 88.75 92 ALA A N 1
ATOM 729 C CA . ALA A 1 92 ? 1.503 41.013 21.437 1.00 88.75 92 ALA A CA 1
ATOM 730 C C . ALA A 1 92 ? 1.287 42.535 21.526 1.00 88.75 92 ALA A C 1
ATOM 732 O O . ALA A 1 92 ? 0.673 43.127 20.642 1.00 88.75 92 ALA A O 1
ATOM 733 N N . GLU A 1 93 ? 1.864 43.184 22.538 1.00 88.00 93 GLU A N 1
ATOM 734 C CA . GLU A 1 93 ? 1.835 44.645 22.694 1.00 88.00 93 GLU A CA 1
ATOM 735 C C . GLU A 1 93 ? 2.480 45.360 21.501 1.00 88.00 93 GLU A C 1
ATOM 737 O O . GLU A 1 93 ? 1.913 46.311 20.969 1.00 88.00 93 GLU A O 1
ATOM 742 N N . LYS A 1 94 ? 3.634 44.875 21.024 1.00 84.00 94 LYS A N 1
ATOM 743 C CA . LYS A 1 94 ? 4.290 45.438 19.835 1.00 84.00 94 LYS A CA 1
ATOM 744 C C . LYS A 1 94 ? 3.459 45.274 18.565 1.00 84.00 94 LYS A C 1
ATOM 746 O O . LYS A 1 94 ? 3.372 46.222 17.800 1.00 84.00 94 LYS A O 1
ATOM 751 N N . SER A 1 95 ? 2.827 44.116 18.360 1.00 80.06 95 SER A N 1
ATOM 752 C CA . SER A 1 95 ? 1.944 43.911 17.202 1.00 80.06 95 SER A CA 1
ATOM 753 C C . SER A 1 95 ? 0.687 44.782 17.240 1.00 80.06 95 SER A C 1
ATOM 755 O O . SER A 1 95 ? 0.159 45.127 16.193 1.00 80.06 95 SER A O 1
ATOM 757 N N . LEU A 1 96 ? 0.209 45.152 18.432 1.00 78.88 96 LEU A N 1
ATOM 758 C CA . LEU A 1 96 ? -0.912 46.081 18.584 1.00 78.88 96 LEU A CA 1
ATOM 759 C C . LEU A 1 96 ? -0.489 47.530 18.299 1.00 78.88 96 LEU A C 1
ATOM 761 O O . LEU A 1 96 ? -1.252 48.262 17.681 1.00 78.88 96 LEU A O 1
ATOM 765 N N . GLY A 1 97 ? 0.723 47.922 18.709 1.00 68.69 97 GLY A N 1
ATOM 766 C CA . GLY A 1 97 ? 1.272 49.257 18.452 1.00 68.69 97 GLY A CA 1
ATOM 767 C C . GLY A 1 97 ? 1.562 49.543 16.973 1.00 68.69 97 GLY A C 1
ATOM 768 O O . GLY A 1 97 ? 1.370 50.675 16.530 1.00 68.69 97 GLY A O 1
ATOM 769 N N . ASP A 1 98 ? 1.963 48.522 16.209 1.00 59.59 98 ASP A N 1
ATOM 770 C CA . ASP A 1 98 ? 2.197 48.632 14.758 1.00 59.59 98 ASP A CA 1
ATOM 771 C C . ASP A 1 98 ? 0.903 48.965 13.991 1.00 59.59 98 ASP A C 1
ATOM 773 O O . ASP A 1 98 ? 0.897 49.854 13.145 1.00 59.59 98 ASP A O 1
ATOM 777 N N . ASN A 1 99 ? -0.229 48.353 14.363 1.00 56.94 99 ASN A N 1
ATOM 778 C CA . ASN A 1 99 ? -1.520 48.591 13.700 1.00 56.94 99 ASN A CA 1
ATOM 779 C C . ASN A 1 99 ? -2.089 50.001 13.942 1.00 56.94 99 ASN A C 1
ATOM 781 O O . ASN A 1 99 ? -2.873 50.486 13.138 1.00 56.94 99 ASN A O 1
ATOM 785 N N . THR A 1 100 ? -1.709 50.679 15.029 1.00 56.91 100 THR A N 1
ATOM 786 C CA . THR A 1 100 ? -2.161 52.055 15.319 1.00 56.91 100 THR A CA 1
ATOM 787 C C . THR A 1 100 ? -1.412 53.141 14.545 1.00 56.91 100 THR A C 1
ATOM 789 O O . THR A 1 100 ? -1.861 54.284 14.541 1.00 56.91 100 THR A O 1
ATOM 792 N N . THR A 1 101 ? -0.275 52.822 13.918 1.00 54.56 101 THR A N 1
ATOM 793 C CA . THR A 1 101 ? 0.526 53.820 13.181 1.00 54.56 101 THR A CA 1
ATOM 794 C C . THR A 1 101 ? 0.103 53.932 11.709 1.00 54.56 101 THR A C 1
ATOM 796 O O . THR A 1 101 ? 0.340 54.969 11.099 1.00 54.56 101 THR A O 1
ATOM 799 N N . ASP A 1 102 ? -0.584 52.920 11.166 1.00 53.50 102 ASP A N 1
ATOM 800 C CA . ASP A 1 102 ? -1.021 52.873 9.758 1.00 53.50 102 ASP A CA 1
ATOM 801 C C . ASP A 1 102 ? -2.403 53.527 9.502 1.00 53.50 102 ASP A C 1
ATOM 803 O O . ASP A 1 102 ? -2.732 53.827 8.361 1.00 53.50 102 ASP A O 1
ATOM 807 N N . ASP A 1 103 ? -3.190 53.826 10.548 1.00 51.25 103 ASP A N 1
ATOM 808 C CA . ASP A 1 103 ? -4.521 54.472 10.444 1.00 51.25 103 ASP A CA 1
ATOM 809 C C . ASP A 1 103 ? -4.474 56.022 10.513 1.00 51.25 103 ASP A C 1
ATOM 811 O O . ASP A 1 103 ? -5.505 56.685 10.648 1.00 51.25 103 ASP A O 1
ATOM 815 N N . ALA A 1 104 ? -3.280 56.627 10.447 1.00 50.38 104 ALA A N 1
ATOM 816 C CA . ALA A 1 104 ? -3.074 58.078 10.546 1.00 50.38 104 ALA A CA 1
ATOM 817 C C . ALA A 1 104 ? -2.400 58.703 9.303 1.00 50.38 104 ALA A C 1
ATOM 819 O O . ALA A 1 104 ? -1.558 59.597 9.439 1.00 50.38 104 ALA A O 1
ATOM 820 N N . GLN A 1 105 ? -2.791 58.264 8.100 1.00 43.78 105 GLN A N 1
ATOM 821 C CA . GLN A 1 105 ? -2.576 58.987 6.836 1.00 43.78 105 GLN A CA 1
ATOM 822 C C . GLN A 1 105 ? -3.880 59.170 6.061 1.00 43.78 105 GLN A C 1
ATOM 824 O O . GLN A 1 105 ? -4.627 58.181 5.908 1.00 43.78 105 GLN A O 1
#

Radius of gyration: 29.72 Å; chains: 1; bounding box: 56×80×48 Å

pLDDT: mean 84.01, std 13.83, range [43.78, 97.5]

Foldseek 3Di:
DPDKDKDFDFDWDWDDDDPDTGTDPDGDPGDDIDIDDDDDDPPDDDDDDPDPPDPPPDDPVRVVCPDPVNVPDDDDPPVRVVVVVVVVVVVVVVVVVVVVVVVPD

Secondary structure (DSSP, 8-state):
-PPPEEEE-----EEEETTEEEE-S---S---EEEE-----TTPPPPP-----------HHHHHHHSTTTTT--PPPHHHHHHHHHHHHHHHHHHHHHHTTTT--

Sequence (105 aa):
FTNPESQEVLIRPWHVEGLAVRPEHRMIGHTGFVMTARIVAPGVEIPAVKRHHTKPEYSTEDVEAWTPGATGQRHASDKKIRKTIRQAQSRAEKSLGDNTTDDAQ